Protein AF-A0AAX6FTD1-F1 (afdb_monomer_lite)

Sequence (86 aa):
MYCSIIKKNDIYPYQAAELEIEAYPLLDELTSKISTLNLERVRRSKSKLVALTRRVQKVRDEIEQLMDGDGDMAEMYLTEKKRRMM

InterPro domains:
  IPR039204 Magnesium transporter MRS2-like [PF22099] (25-83)
  IPR039204 Magnesium transporter MRS2-like [PTHR13890] (15-82)

Radius of gyration: 22.61 Å; chains: 1; bounding box: 43×22×72 Å

Organism: Iris pallida (NCBI:txid29817)

pLDDT: mean 80.19, std 17.71, range [39.97, 98.06]

Structure (mmCIF, N/CA/C/O backbone):
data_AF-A0AAX6FTD1-F1
#
_entry.id   AF-A0AAX6FTD1-F1
#
loop_
_atom_site.group_PDB
_atom_site.id
_atom_site.type_symbol
_atom_site.label_atom_id
_atom_site.label_alt_id
_atom_site.label_comp_id
_atom_site.label_asym_id
_atom_site.label_entity_id
_atom_site.label_seq_id
_atom_site.pdbx_PDB_ins_code
_atom_site.Cartn_x
_atom_site.Cartn_y
_atom_site.Cartn_z
_atom_site.occupancy
_atom_site.B_iso_or_equiv
_atom_site.auth_seq_id
_atom_site.auth_comp_id
_atom_site.auth_asym_id
_atom_site.auth_atom_id
_atom_site.pdbx_PDB_model_num
ATOM 1 N N . MET A 1 1 ? 8.012 6.222 -26.574 1.00 56.72 1 MET A N 1
ATOM 2 C CA . MET A 1 1 ? 7.980 5.038 -25.685 1.00 56.72 1 MET A CA 1
ATOM 3 C C . MET A 1 1 ? 8.843 5.245 -24.438 1.00 56.72 1 MET A C 1
ATOM 5 O O . MET A 1 1 ? 8.278 5.282 -23.355 1.00 56.72 1 MET A O 1
ATOM 9 N N . TYR A 1 2 ? 10.147 5.528 -24.569 1.00 43.59 2 TYR A N 1
ATOM 10 C CA . TYR A 1 2 ? 11.052 5.796 -23.430 1.00 43.59 2 TYR A CA 1
ATOM 11 C C . TYR A 1 2 ? 10.579 6.890 -22.450 1.00 43.59 2 TYR A C 1
ATOM 13 O O . TYR A 1 2 ? 10.558 6.669 -21.244 1.00 43.59 2 TYR A O 1
ATOM 21 N N . CYS A 1 3 ? 10.107 8.042 -22.943 1.00 39.97 3 CYS A N 1
ATOM 22 C CA . CYS A 1 3 ? 9.628 9.134 -22.077 1.00 39.97 3 CYS A CA 1
ATOM 23 C C . CYS A 1 3 ? 8.378 8.756 -21.246 1.00 39.97 3 CYS A C 1
ATOM 25 O O . CYS A 1 3 ? 8.200 9.233 -20.129 1.00 39.97 3 CYS A O 1
ATOM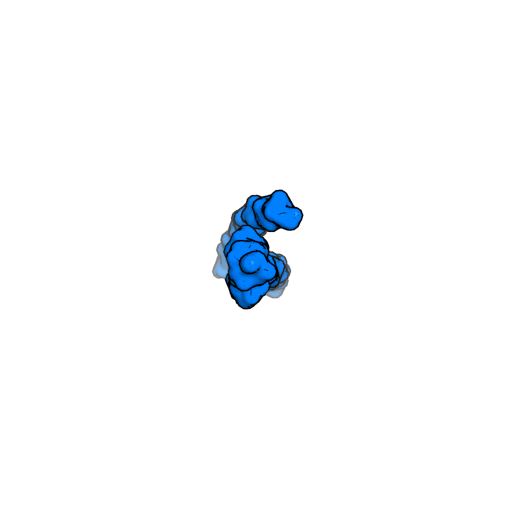 27 N N . SER A 1 4 ? 7.526 7.856 -21.754 1.00 52.09 4 SER A N 1
ATOM 28 C CA . SER A 1 4 ? 6.340 7.370 -21.032 1.00 52.09 4 SER A CA 1
ATOM 29 C C . SER A 1 4 ? 6.694 6.372 -19.926 1.00 52.09 4 SER A C 1
ATOM 31 O O . SER A 1 4 ? 5.996 6.323 -18.917 1.00 52.09 4 SER A O 1
ATOM 33 N N . ILE A 1 5 ? 7.768 5.596 -20.107 1.00 60.00 5 ILE A N 1
ATOM 34 C CA . ILE A 1 5 ? 8.284 4.656 -19.101 1.00 60.00 5 ILE A CA 1
ATOM 35 C C . ILE A 1 5 ? 8.906 5.433 -17.936 1.00 60.00 5 ILE A C 1
ATOM 37 O O . ILE A 1 5 ? 8.552 5.176 -16.790 1.00 60.00 5 ILE A O 1
ATOM 41 N N . ILE A 1 6 ? 9.729 6.448 -18.225 1.00 59.03 6 ILE A N 1
ATOM 42 C CA . ILE A 1 6 ? 10.341 7.314 -17.200 1.00 59.03 6 ILE A CA 1
ATOM 43 C C . ILE A 1 6 ? 9.259 8.016 -16.368 1.00 59.03 6 ILE A C 1
ATOM 45 O O . ILE A 1 6 ? 9.239 7.880 -15.151 1.00 59.03 6 ILE A O 1
ATOM 49 N N . LYS A 1 7 ? 8.266 8.638 -17.021 1.00 58.66 7 LYS A N 1
ATOM 50 C CA . LYS A 1 7 ? 7.148 9.279 -16.307 1.00 58.66 7 LYS A CA 1
ATOM 51 C C . LYS A 1 7 ? 6.362 8.315 -15.417 1.00 58.66 7 LYS A C 1
ATOM 53 O O . LYS A 1 7 ? 5.901 8.714 -14.355 1.00 58.66 7 LYS A O 1
ATOM 58 N N . LYS A 1 8 ? 6.164 7.063 -15.843 1.00 59.88 8 LYS A N 1
ATOM 59 C CA . LYS A 1 8 ? 5.510 6.047 -15.006 1.00 59.88 8 LYS A CA 1
ATOM 60 C C . LYS A 1 8 ? 6.396 5.663 -13.814 1.00 59.88 8 LYS A C 1
ATOM 6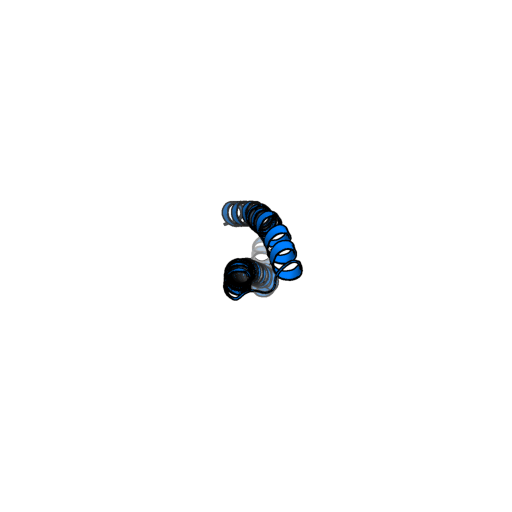2 O O . LYS A 1 8 ? 5.863 5.547 -12.716 1.00 59.88 8 LYS A O 1
ATOM 67 N N . ASN A 1 9 ? 7.707 5.520 -14.014 1.00 60.22 9 ASN A N 1
ATOM 68 C CA . ASN A 1 9 ? 8.670 5.222 -12.948 1.00 60.22 9 ASN A CA 1
ATOM 69 C C . ASN A 1 9 ? 8.749 6.317 -11.879 1.00 60.22 9 ASN A C 1
ATOM 71 O O . ASN A 1 9 ? 8.892 5.976 -10.713 1.00 60.22 9 ASN A O 1
ATOM 75 N N . ASP A 1 10 ? 8.576 7.590 -12.232 1.00 63.31 10 ASP A N 1
ATOM 76 C CA . ASP A 1 10 ? 8.614 8.686 -11.250 1.00 63.31 10 ASP A CA 1
ATOM 77 C C . ASP A 1 10 ? 7.340 8.769 -10.382 1.00 63.31 10 ASP A C 1
ATOM 79 O O . ASP A 1 10 ? 7.367 9.284 -9.266 1.00 63.31 10 ASP A O 1
ATOM 83 N N . ILE A 1 11 ? 6.208 8.241 -10.865 1.00 68.88 11 ILE A N 1
ATOM 84 C CA . ILE A 1 11 ? 4.903 8.339 -10.184 1.00 68.88 11 ILE A CA 1
ATOM 85 C C . ILE A 1 11 ? 4.715 7.244 -9.125 1.00 68.88 11 ILE A C 1
ATOM 87 O O . ILE A 1 11 ? 4.112 7.491 -8.079 1.00 68.88 11 ILE A O 1
ATOM 91 N N . TYR A 1 12 ? 5.200 6.025 -9.375 1.00 71.25 12 TYR A N 1
ATOM 92 C CA . TYR A 1 12 ? 5.005 4.903 -8.448 1.00 71.25 12 TYR A CA 1
ATOM 93 C C . TYR A 1 12 ? 5.634 5.102 -7.055 1.00 71.25 12 TYR A C 1
ATOM 95 O O . TYR A 1 12 ? 4.954 4.777 -6.079 1.00 71.25 12 TYR A O 1
ATOM 103 N N . PRO A 1 13 ? 6.850 5.669 -6.916 1.00 77.56 13 PRO A N 1
ATOM 104 C CA . PRO A 1 13 ? 7.457 5.955 -5.616 1.00 77.56 13 PRO A CA 1
ATOM 105 C C . PRO A 1 13 ? 6.627 6.931 -4.780 1.00 77.56 13 PRO A C 1
ATOM 107 O O . PRO A 1 13 ? 6.446 6.720 -3.585 1.00 77.56 13 PRO A O 1
ATOM 110 N N . TYR A 1 14 ? 6.060 7.963 -5.413 1.00 85.19 14 TYR A N 1
ATOM 111 C CA . TYR A 1 14 ? 5.217 8.942 -4.728 1.00 85.19 14 TYR A CA 1
ATOM 112 C C . TYR A 1 14 ? 3.907 8.318 -4.230 1.00 85.19 14 TYR A C 1
ATOM 114 O O . TYR A 1 14 ? 3.550 8.465 -3.065 1.00 85.19 14 TYR A O 1
ATOM 122 N N . GLN A 1 15 ? 3.229 7.544 -5.086 1.00 88.38 15 GLN A N 1
ATOM 123 C CA . GLN A 1 15 ? 1.984 6.856 -4.717 1.00 88.38 15 GLN A CA 1
ATOM 124 C C . GLN A 1 15 ? 2.190 5.827 -3.595 1.00 88.38 15 GLN A C 1
ATOM 126 O O . GLN A 1 15 ? 1.297 5.630 -2.772 1.00 88.38 15 GLN A O 1
ATOM 131 N N . ALA A 1 16 ? 3.348 5.161 -3.558 1.00 89.94 16 ALA A N 1
ATOM 132 C CA . ALA A 1 16 ? 3.698 4.246 -2.477 1.00 89.94 16 ALA A CA 1
ATOM 133 C C . ALA A 1 16 ? 3.932 4.999 -1.157 1.00 89.94 16 ALA A C 1
ATOM 135 O O . ALA A 1 16 ? 3.360 4.619 -0.138 1.00 89.94 16 ALA A O 1
ATOM 136 N N . ALA A 1 17 ? 4.685 6.102 -1.192 1.00 92.62 17 ALA A N 1
ATOM 137 C CA . ALA A 1 17 ? 4.961 6.920 -0.013 1.00 92.62 17 ALA A CA 1
ATOM 138 C C . ALA A 1 17 ? 3.685 7.518 0.609 1.00 92.62 17 ALA A C 1
ATOM 140 O O . ALA A 1 17 ? 3.521 7.495 1.827 1.00 92.62 17 ALA A O 1
ATOM 141 N N . GLU A 1 18 ? 2.741 8.004 -0.205 1.00 93.38 18 GLU A N 1
ATOM 142 C CA . GLU A 1 18 ? 1.446 8.491 0.296 1.00 93.38 18 GLU A CA 1
ATOM 143 C C . GLU A 1 18 ? 0.651 7.391 1.013 1.00 93.38 18 GLU A C 1
ATOM 145 O O . GLU A 1 18 ? 0.071 7.628 2.075 1.00 93.38 18 GLU A O 1
ATOM 150 N N . LEU A 1 19 ? 0.643 6.174 0.456 1.00 94.12 19 LEU A N 1
ATOM 151 C CA . LEU A 1 19 ? -0.030 5.035 1.078 1.00 94.12 19 LEU A CA 1
ATOM 152 C C . LEU A 1 19 ? 0.629 4.623 2.392 1.00 94.12 19 LEU A C 1
ATOM 154 O O . LEU A 1 19 ? -0.085 4.249 3.316 1.00 94.12 19 LEU A O 1
ATOM 158 N N . GLU A 1 20 ? 1.954 4.695 2.496 1.00 93.12 20 GLU A N 1
ATOM 159 C CA . GLU A 1 20 ? 2.674 4.420 3.742 1.00 93.12 20 GLU A CA 1
ATOM 160 C C . GLU A 1 20 ? 2.301 5.423 4.837 1.00 93.12 20 GLU A C 1
ATOM 162 O O . GLU A 1 20 ? 1.936 5.016 5.942 1.00 93.12 20 GLU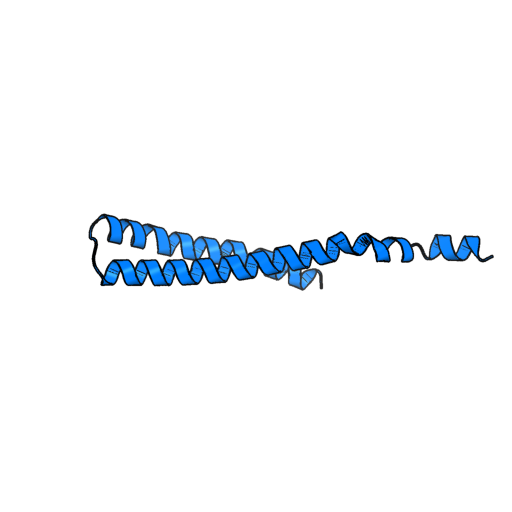 A O 1
ATOM 167 N N . ILE A 1 21 ? 2.298 6.721 4.513 1.00 95.38 21 ILE A N 1
ATOM 168 C CA . ILE A 1 21 ? 1.904 7.794 5.439 1.00 95.38 21 ILE A CA 1
ATOM 169 C C . ILE A 1 21 ? 0.459 7.603 5.931 1.00 95.38 21 ILE A C 1
ATOM 171 O O . ILE A 1 21 ? 0.178 7.842 7.103 1.00 95.38 21 ILE A O 1
ATOM 175 N N . GLU A 1 22 ? -0.461 7.148 5.070 1.00 94.06 22 GLU A N 1
ATOM 176 C CA . GLU A 1 22 ? -1.845 6.824 5.454 1.00 94.06 22 GLU A CA 1
ATOM 177 C C . GLU A 1 22 ? -1.933 5.524 6.276 1.00 94.06 22 GLU A C 1
ATOM 179 O O . GLU A 1 22 ? -2.722 5.430 7.217 1.00 94.06 22 GLU A O 1
ATOM 184 N N . ALA A 1 23 ? -1.162 4.495 5.919 1.00 95.06 23 ALA A N 1
ATOM 185 C CA . ALA A 1 23 ? -1.302 3.153 6.472 1.00 95.06 23 ALA A CA 1
ATOM 186 C C . ALA A 1 23 ? -0.785 3.029 7.908 1.00 95.06 23 ALA A C 1
ATOM 188 O O . ALA A 1 23 ? -1.452 2.377 8.712 1.00 95.06 23 ALA A O 1
ATOM 189 N N . TYR A 1 24 ? 0.354 3.644 8.248 1.00 96.31 24 TYR A N 1
ATOM 190 C CA . TYR A 1 24 ? 0.937 3.504 9.590 1.00 96.31 24 TYR A CA 1
ATOM 191 C C . TYR A 1 24 ? -0.012 3.982 10.706 1.00 96.31 24 TYR A C 1
ATOM 193 O O . TYR A 1 24 ? -0.322 3.174 11.583 1.00 96.31 24 TYR A O 1
ATOM 201 N N . PRO A 1 25 ? -0.613 5.189 10.638 1.00 97.00 25 PRO A N 1
ATOM 202 C CA . PRO A 1 25 ? -1.579 5.628 11.646 1.00 97.00 25 PRO A CA 1
ATOM 203 C C . PRO A 1 25 ? -2.823 4.735 11.734 1.00 97.00 25 PRO A C 1
ATOM 205 O O . PRO A 1 25 ? -3.360 4.527 12.818 1.00 97.00 25 PRO A O 1
ATOM 208 N N . LEU A 1 26 ? -3.298 4.189 10.606 1.00 96.88 26 LEU A N 1
ATOM 209 C CA . LEU A 1 26 ? -4.456 3.286 10.596 1.00 96.88 26 LEU A CA 1
ATOM 210 C C . LEU A 1 26 ? -4.155 1.950 11.286 1.00 96.88 26 LEU A C 1
ATOM 212 O O . LEU A 1 26 ? -5.033 1.384 11.940 1.00 96.88 26 LEU A O 1
ATOM 216 N N . LEU A 1 27 ? -2.935 1.433 11.128 1.00 97.06 27 LEU A N 1
ATOM 217 C CA . LEU A 1 27 ? -2.480 0.216 11.799 1.00 97.06 27 LEU A CA 1
ATOM 218 C C . LEU A 1 27 ? -2.284 0.450 13.297 1.00 97.06 27 LEU A C 1
ATOM 220 O O . LEU A 1 27 ? -2.701 -0.392 14.095 1.00 97.06 27 LEU A O 1
ATOM 224 N N . ASP A 1 28 ? -1.734 1.601 13.679 1.00 97.44 28 ASP A N 1
ATOM 225 C CA . ASP A 1 28 ? -1.606 2.003 15.081 1.00 97.44 28 ASP A CA 1
ATOM 226 C C . ASP A 1 28 ? -2.985 2.144 15.738 1.00 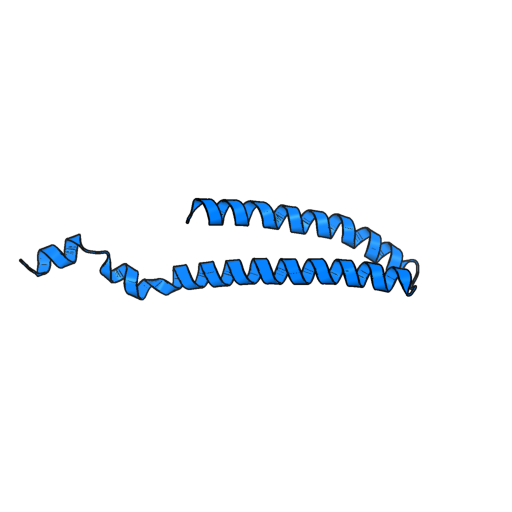97.44 28 ASP A C 1
ATOM 228 O O . ASP A 1 28 ? -3.227 1.607 16.820 1.00 97.44 28 ASP A O 1
ATOM 232 N N . GLU A 1 29 ? -3.935 2.789 15.055 1.00 96.75 29 GLU A N 1
ATOM 233 C CA . GLU A 1 29 ? -5.314 2.944 15.526 1.00 96.75 29 GLU A CA 1
ATOM 234 C C . GLU A 1 29 ? -6.023 1.586 15.672 1.00 96.75 29 GLU A C 1
ATOM 236 O O . GLU A 1 29 ? -6.717 1.348 16.665 1.00 96.75 29 GLU A O 1
ATOM 241 N N . LEU A 1 30 ? -5.829 0.664 14.722 1.00 97.12 30 LEU A N 1
ATOM 242 C CA . LEU A 1 30 ? -6.366 -0.695 14.808 1.00 97.12 30 LEU A CA 1
ATOM 243 C C . LEU A 1 30 ? -5.747 -1.488 15.969 1.00 97.12 30 LEU A C 1
ATOM 245 O O . LEU A 1 30 ? -6.466 -2.213 16.656 1.00 97.12 30 LEU A O 1
ATOM 249 N N . THR A 1 31 ? -4.439 -1.343 16.189 1.00 96.50 31 THR A N 1
ATOM 250 C CA . THR A 1 31 ? -3.703 -2.028 17.265 1.00 96.50 31 THR A CA 1
ATOM 251 C C . THR A 1 31 ? -4.104 -1.490 18.638 1.00 96.50 31 THR A C 1
ATOM 253 O O . THR A 1 31 ? -4.261 -2.261 19.580 1.00 96.50 31 THR A O 1
ATOM 256 N N . SER A 1 32 ? -4.346 -0.181 18.740 1.00 97.62 32 SER A N 1
ATOM 257 C CA . SER A 1 32 ? -4.871 0.476 19.941 1.00 97.62 32 SER A CA 1
ATOM 258 C C . SER A 1 32 ? -6.324 0.078 20.229 1.00 97.62 32 SER A C 1
ATOM 260 O O . SER A 1 32 ? -6.705 -0.139 21.381 1.00 97.62 32 SER A O 1
ATOM 262 N N . LYS A 1 33 ? -7.152 -0.064 19.184 1.00 96.94 33 LYS A N 1
ATOM 263 C CA . LYS A 1 33 ? -8.551 -0.479 19.313 1.00 96.94 33 LYS A CA 1
ATOM 264 C C . LYS A 1 33 ? -9.025 -1.294 18.117 1.00 96.94 33 LYS A C 1
ATOM 266 O O . LYS A 1 33 ? -9.364 -0.760 17.055 1.00 96.94 33 LYS A O 1
ATOM 271 N N . ILE A 1 34 ? -9.209 -2.588 18.355 1.00 97.06 34 ILE A N 1
ATOM 272 C CA . ILE A 1 34 ? -9.853 -3.476 17.391 1.00 97.06 34 ILE A CA 1
ATOM 273 C C . ILE A 1 34 ? -11.340 -3.120 17.308 1.00 97.06 34 ILE A C 1
ATOM 275 O O . ILE A 1 34 ? -12.095 -3.254 18.270 1.00 97.06 34 ILE A O 1
ATOM 279 N N . SER A 1 35 ? -11.765 -2.643 16.141 1.00 97.31 35 SER A N 1
ATOM 280 C CA . SER A 1 35 ? -13.162 -2.340 15.835 1.00 97.31 35 SER A CA 1
ATOM 281 C C . SER A 1 35 ? -13.458 -2.642 14.370 1.00 97.31 35 SER A C 1
ATOM 283 O O . SER A 1 35 ? -12.559 -2.621 13.527 1.00 97.31 35 SER A O 1
ATOM 285 N N . THR A 1 36 ? -14.724 -2.902 14.044 1.00 98.00 36 THR A N 1
ATOM 286 C CA . THR A 1 36 ? -15.161 -3.128 12.656 1.00 98.00 36 THR A CA 1
ATOM 287 C C . THR A 1 36 ? -14.862 -1.925 11.759 1.00 98.00 36 THR A C 1
ATOM 289 O O . THR A 1 36 ? -14.464 -2.103 10.610 1.00 98.00 36 THR A O 1
ATOM 292 N N . LEU A 1 37 ? -14.970 -0.706 12.299 1.00 97.31 37 LEU A N 1
ATOM 293 C CA . LEU A 1 37 ? -14.598 0.529 11.610 1.00 97.31 37 LEU A CA 1
ATOM 294 C C . LEU A 1 37 ? -13.103 0.561 11.258 1.00 97.31 37 LEU A C 1
ATOM 296 O O . LEU A 1 37 ? -12.752 0.816 10.106 1.00 97.31 37 LEU A O 1
ATOM 300 N N . ASN A 1 38 ? -12.226 0.272 12.222 1.00 96.62 38 ASN A N 1
ATOM 301 C CA . ASN A 1 38 ? -10.775 0.311 12.009 1.00 96.62 38 ASN A CA 1
ATOM 302 C C . ASN A 1 38 ? -10.319 -0.800 11.059 1.00 96.62 38 ASN A C 1
ATOM 304 O O . ASN A 1 38 ? -9.515 -0.555 10.159 1.00 96.62 38 ASN A O 1
ATOM 308 N N . LEU A 1 39 ? -10.906 -1.994 11.183 1.00 98.00 39 LEU A N 1
ATOM 309 C CA . LEU A 1 39 ? -10.679 -3.098 10.252 1.00 98.00 39 LEU A CA 1
ATOM 310 C C . LEU A 1 39 ? -11.070 -2.724 8.818 1.00 98.00 39 LEU A C 1
ATOM 312 O O . LEU A 1 39 ? -10.316 -3.000 7.886 1.00 98.00 39 LEU A O 1
ATOM 316 N N . GLU A 1 40 ? -12.211 -2.061 8.624 1.00 98.06 40 GLU A N 1
ATOM 317 C CA . GLU A 1 40 ? -12.655 -1.633 7.297 1.00 98.06 40 GLU A CA 1
ATOM 318 C C . GLU A 1 40 ? -11.745 -0.544 6.707 1.00 98.06 40 GLU A C 1
ATOM 320 O O . GLU A 1 40 ? -11.415 -0.595 5.519 1.00 98.06 40 GLU A O 1
ATOM 325 N N . ARG A 1 41 ? -11.272 0.410 7.521 1.00 97.12 41 ARG A N 1
ATOM 326 C CA . ARG A 1 41 ? -10.311 1.437 7.078 1.00 97.12 41 ARG A CA 1
ATOM 327 C C . ARG A 1 41 ? -8.986 0.809 6.634 1.00 97.12 41 ARG A C 1
ATOM 329 O O . ARG A 1 41 ? -8.525 1.090 5.527 1.00 97.12 41 ARG A O 1
ATOM 336 N N . VAL A 1 42 ? -8.432 -0.114 7.424 1.00 97.38 42 VAL A N 1
ATOM 337 C CA . VAL A 1 42 ? -7.215 -0.864 7.062 1.00 97.38 42 VAL A CA 1
ATOM 338 C C . VAL A 1 42 ? -7.440 -1.726 5.815 1.00 97.38 42 VAL A C 1
ATOM 340 O O . VAL A 1 42 ? -6.595 -1.746 4.921 1.00 97.38 42 VAL A O 1
ATOM 343 N N . ARG A 1 43 ? -8.599 -2.385 5.676 1.00 97.75 43 ARG A N 1
ATOM 344 C CA . ARG A 1 43 ? -8.941 -3.183 4.484 1.00 97.75 43 ARG A CA 1
ATOM 345 C C . ARG A 1 43 ? -8.981 -2.335 3.211 1.00 97.75 43 ARG A C 1
ATOM 347 O O . ARG A 1 43 ? -8.505 -2.778 2.161 1.00 97.75 43 ARG A O 1
ATOM 354 N N . ARG A 1 44 ? -9.528 -1.118 3.283 1.00 97.38 44 ARG A N 1
ATOM 355 C CA . ARG A 1 44 ? -9.545 -0.170 2.156 1.00 97.38 44 ARG A CA 1
ATOM 356 C C . ARG A 1 44 ? -8.138 0.277 1.783 1.00 97.38 44 ARG A C 1
ATOM 358 O O . ARG A 1 44 ? -7.796 0.207 0.605 1.00 97.38 44 ARG A O 1
ATOM 365 N N . SER A 1 45 ? -7.316 0.650 2.766 1.00 96.56 45 SER A N 1
ATOM 366 C CA . SER A 1 45 ? -5.907 0.998 2.536 1.00 96.56 45 SER A CA 1
ATOM 367 C C . SER A 1 45 ? -5.137 -0.168 1.892 1.00 96.56 45 SER A C 1
ATOM 369 O O . SER A 1 45 ? -4.546 -0.014 0.822 1.00 96.56 45 SER A O 1
ATOM 371 N N . LYS A 1 46 ? -5.289 -1.393 2.417 1.00 96.88 46 LYS A N 1
ATOM 372 C CA . LYS A 1 46 ? -4.729 -2.618 1.817 1.00 96.88 46 LYS A CA 1
ATOM 373 C C . LYS A 1 46 ? -5.189 -2.834 0.371 1.00 96.88 46 LYS A C 1
ATOM 375 O O . LYS A 1 46 ? -4.401 -3.265 -0.466 1.00 96.88 46 LYS A O 1
ATOM 380 N N . SER A 1 47 ? -6.449 -2.537 0.054 1.00 97.81 47 SER A N 1
ATOM 381 C CA . SER A 1 47 ? -6.973 -2.675 -1.313 1.00 97.81 47 SER A CA 1
ATOM 382 C C . SER A 1 47 ? -6.301 -1.699 -2.286 1.00 97.81 47 SER A C 1
ATOM 384 O O . SER A 1 47 ? -5.966 -2.096 -3.403 1.00 97.81 47 SER A O 1
ATOM 386 N N . LYS A 1 48 ? -6.045 -0.452 -1.856 1.00 96.50 48 LYS A N 1
ATOM 387 C CA . LYS A 1 48 ? -5.272 0.529 -2.639 1.00 96.50 48 LYS A CA 1
ATOM 388 C C . LYS A 1 48 ? -3.845 0.032 -2.888 1.00 96.50 48 LYS A C 1
ATOM 390 O O . LYS A 1 48 ? -3.391 0.056 -4.031 1.00 96.50 48 LYS A O 1
ATOM 395 N N . LEU A 1 49 ? -3.180 -0.485 -1.849 1.00 95.56 49 LEU A N 1
ATOM 396 C CA . LEU A 1 49 ? -1.835 -1.055 -1.958 1.00 95.56 49 LEU A CA 1
ATOM 397 C C . LEU A 1 49 ? -1.790 -2.201 -2.977 1.00 95.56 49 LEU A C 1
ATOM 399 O O . LEU A 1 49 ? -0.980 -2.170 -3.895 1.00 95.56 49 LEU A O 1
ATOM 403 N N . VAL A 1 50 ? -2.710 -3.167 -2.889 1.00 96.88 50 VAL A N 1
ATOM 404 C CA . VAL A 1 50 ? -2.780 -4.291 -3.841 1.00 96.88 50 VAL A CA 1
ATOM 405 C C . VAL A 1 50 ? -2.970 -3.807 -5.282 1.00 96.88 50 VAL A C 1
ATOM 407 O O . VAL A 1 50 ? -2.355 -4.350 -6.202 1.00 96.88 50 VAL A O 1
ATOM 410 N N . ALA A 1 51 ? -3.803 -2.787 -5.505 1.00 95.50 51 ALA A N 1
ATOM 411 C CA . ALA A 1 51 ? -3.994 -2.214 -6.835 1.00 95.50 51 ALA A CA 1
ATOM 412 C C . ALA A 1 51 ? -2.712 -1.552 -7.368 1.00 95.50 51 ALA A C 1
ATOM 414 O O . ALA A 1 51 ? -2.376 -1.726 -8.542 1.00 95.50 51 ALA A O 1
ATOM 415 N N . LEU A 1 52 ? -1.976 -0.835 -6.512 1.00 93.75 52 LEU A N 1
ATOM 416 C CA . LEU A 1 52 ? -0.684 -0.245 -6.860 1.00 93.75 52 LEU A CA 1
ATOM 417 C C . LEU A 1 52 ? 0.351 -1.326 -7.195 1.00 93.75 52 LEU A C 1
ATOM 419 O O . LEU A 1 52 ? 0.953 -1.271 -8.266 1.00 93.75 52 LEU A O 1
ATOM 423 N N . THR A 1 53 ? 0.488 -2.351 -6.349 1.00 91.00 53 THR A N 1
ATOM 424 C CA . THR A 1 53 ? 1.409 -3.477 -6.572 1.00 91.00 53 THR A CA 1
ATOM 425 C C . THR A 1 53 ? 1.131 -4.171 -7.902 1.00 91.00 53 THR A C 1
ATOM 427 O O . THR A 1 53 ? 2.061 -4.444 -8.652 1.00 91.00 53 THR A O 1
ATOM 430 N N . ARG A 1 54 ? -0.142 -4.393 -8.259 1.00 94.38 54 ARG A N 1
ATOM 431 C CA . ARG A 1 54 ? -0.514 -4.975 -9.563 1.00 94.38 54 ARG A CA 1
ATOM 432 C C . ARG A 1 54 ? -0.082 -4.107 -10.744 1.00 94.38 54 ARG A C 1
ATOM 434 O O . ARG A 1 54 ? 0.359 -4.636 -11.759 1.00 94.38 54 ARG A O 1
ATOM 441 N N . ARG A 1 55 ? -0.210 -2.781 -10.635 1.00 93.44 55 ARG A N 1
ATOM 442 C CA . ARG A 1 55 ? 0.216 -1.850 -11.694 1.00 93.44 55 ARG A CA 1
ATOM 443 C C . ARG A 1 55 ? 1.735 -1.8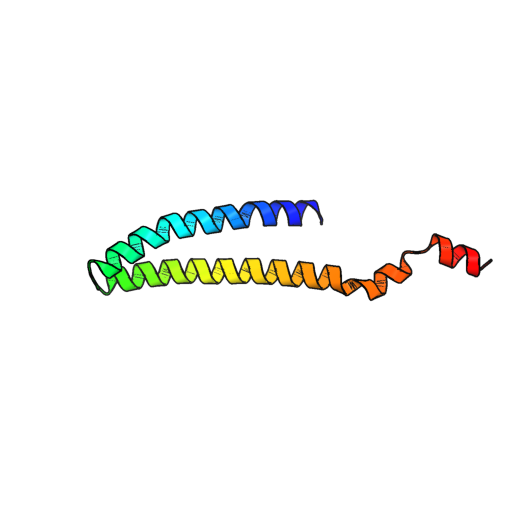42 -11.861 1.00 93.44 55 ARG A C 1
ATOM 445 O O . ARG A 1 55 ? 2.200 -1.864 -12.994 1.00 93.44 55 ARG A O 1
ATOM 452 N N . VAL A 1 56 ? 2.484 -1.842 -10.758 1.00 89.62 56 VAL A N 1
ATOM 453 C CA . VAL A 1 56 ? 3.954 -1.936 -10.772 1.00 89.62 56 VAL A CA 1
ATOM 454 C C . VAL A 1 56 ? 4.401 -3.265 -11.374 1.00 89.62 56 VAL A C 1
ATOM 456 O O . VAL A 1 56 ? 5.255 -3.274 -12.251 1.00 89.62 56 VAL A O 1
ATOM 459 N N . GLN A 1 57 ? 3.769 -4.368 -10.969 1.00 88.75 57 GLN A N 1
ATOM 460 C CA . GLN A 1 57 ? 4.038 -5.702 -11.501 1.00 88.75 57 GLN A CA 1
ATOM 461 C C . GLN A 1 57 ? 3.852 -5.746 -13.021 1.00 88.75 57 GLN A C 1
ATOM 463 O O . GLN A 1 57 ? 4.758 -6.158 -13.729 1.00 88.75 57 GLN A O 1
ATOM 468 N N . LYS A 1 58 ? 2.739 -5.207 -13.532 1.00 88.88 58 LYS A N 1
ATOM 469 C CA . LYS A 1 58 ? 2.504 -5.117 -14.977 1.00 88.88 58 LYS A CA 1
ATOM 470 C C . LYS A 1 58 ? 3.578 -4.304 -15.704 1.00 88.88 58 LYS A C 1
ATOM 472 O O . LYS A 1 58 ? 3.982 -4.677 -16.795 1.00 88.88 58 LYS A O 1
ATOM 477 N N . VAL A 1 59 ? 4.034 -3.192 -15.123 1.00 87.81 59 VAL A N 1
ATOM 478 C CA . VAL A 1 59 ? 5.126 -2.400 -15.713 1.00 87.81 59 VAL A CA 1
ATOM 479 C C . VAL A 1 59 ? 6.434 -3.187 -15.713 1.00 87.81 59 VAL A C 1
ATOM 481 O O . VAL A 1 59 ? 7.163 -3.117 -16.695 1.00 87.81 59 VAL A O 1
ATOM 484 N N . ARG A 1 60 ? 6.716 -3.953 -14.653 1.00 86.75 60 ARG A N 1
ATOM 485 C CA . ARG A 1 60 ? 7.873 -4.851 -14.607 1.00 86.75 60 ARG A CA 1
ATOM 486 C C . ARG A 1 60 ? 7.795 -5.905 -15.710 1.00 86.75 60 ARG A C 1
ATOM 488 O O . ARG A 1 60 ? 8.746 -6.025 -16.466 1.00 86.75 60 ARG A O 1
ATOM 495 N N . ASP A 1 61 ? 6.652 -6.575 -15.849 1.00 87.00 61 ASP A N 1
ATOM 496 C CA . ASP A 1 61 ? 6.432 -7.603 -16.874 1.00 87.00 61 ASP A CA 1
ATOM 497 C C . ASP A 1 61 ? 6.554 -7.019 -18.294 1.00 87.00 61 ASP A C 1
ATOM 499 O O . ASP A 1 61 ? 7.154 -7.634 -19.167 1.00 87.00 61 ASP A O 1
ATOM 503 N N . GLU A 1 62 ? 6.026 -5.811 -18.537 1.00 85.94 62 GLU A N 1
ATOM 504 C CA . GLU A 1 62 ? 6.184 -5.099 -19.818 1.00 85.94 62 GLU A CA 1
ATOM 505 C C . GLU A 1 62 ? 7.658 -4.763 -20.109 1.00 85.94 62 GLU A C 1
ATOM 507 O O . GLU A 1 62 ? 8.085 -4.831 -21.260 1.00 85.94 62 GLU A O 1
ATOM 512 N N . ILE A 1 63 ? 8.443 -4.395 -19.089 1.00 82.25 63 ILE A N 1
ATOM 513 C CA . ILE A 1 63 ? 9.882 -4.130 -19.234 1.00 82.25 63 ILE A CA 1
ATOM 514 C C . ILE A 1 63 ? 10.644 -5.432 -19.505 1.00 82.25 63 ILE A C 1
ATOM 516 O O . ILE A 1 63 ? 11.449 -5.458 -20.430 1.00 82.25 63 ILE A O 1
ATOM 520 N N . GLU A 1 64 ? 10.368 -6.500 -18.753 1.00 81.25 64 GLU A N 1
ATOM 521 C CA . GLU A 1 64 ? 10.955 -7.83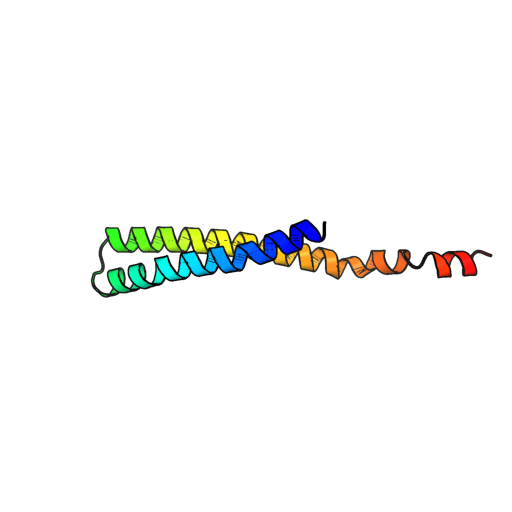3 -18.958 1.00 81.25 64 GLU A CA 1
ATOM 522 C C . GLU A 1 64 ? 10.665 -8.341 -20.380 1.00 81.25 64 GLU A C 1
ATOM 524 O O . GLU A 1 64 ? 11.592 -8.691 -21.098 1.00 81.25 64 GLU A O 1
ATOM 529 N N . GLN A 1 65 ? 9.421 -8.241 -20.861 1.00 80.94 65 GLN A N 1
ATOM 530 C CA . GLN A 1 65 ? 9.062 -8.622 -22.235 1.00 80.94 65 GLN A CA 1
ATOM 531 C C . GLN A 1 65 ? 9.814 -7.829 -23.312 1.00 80.94 65 GLN A C 1
ATOM 533 O O . GLN A 1 65 ? 10.145 -8.378 -24.360 1.00 80.94 65 GLN A O 1
ATOM 538 N N . LEU A 1 66 ? 10.073 -6.538 -23.085 1.00 75.88 66 LEU A N 1
ATOM 539 C CA . LEU A 1 66 ? 10.866 -5.722 -24.010 1.00 75.88 66 LEU A CA 1
ATOM 540 C C . LEU A 1 66 ? 12.360 -6.077 -23.969 1.00 75.88 66 LEU A C 1
ATOM 542 O O . LEU A 1 66 ? 13.046 -5.861 -24.965 1.00 75.88 66 LEU A O 1
ATOM 546 N N . MET A 1 67 ? 12.855 -6.590 -22.841 1.00 71.50 67 MET A N 1
ATOM 547 C CA . MET A 1 67 ? 14.240 -7.036 -22.666 1.00 71.50 67 MET A CA 1
ATOM 548 C C . MET A 1 67 ? 14.466 -8.463 -23.188 1.00 71.50 67 MET A C 1
ATOM 550 O O . MET A 1 67 ? 15.521 -8.737 -23.741 1.00 71.50 67 MET A O 1
ATOM 554 N N . ASP A 1 68 ? 13.468 -9.345 -23.103 1.00 65.50 68 ASP A N 1
ATOM 555 C CA . ASP A 1 68 ? 13.521 -10.714 -23.642 1.00 65.50 68 ASP A CA 1
ATOM 556 C C . ASP A 1 68 ? 13.375 -10.762 -25.181 1.00 65.50 68 ASP A C 1
ATOM 558 O O . ASP A 1 68 ? 13.578 -11.804 -25.808 1.00 65.50 68 ASP A O 1
ATOM 562 N N . GLY A 1 69 ? 13.063 -9.626 -25.816 1.00 59.59 69 GLY A N 1
ATOM 563 C CA . GLY A 1 69 ? 12.995 -9.431 -27.271 1.00 59.59 69 GLY A CA 1
ATOM 564 C C . GLY A 1 69 ? 14.349 -9.422 -28.001 1.00 59.59 69 GLY A C 1
ATOM 565 O O . GLY A 1 69 ? 14.440 -8.917 -29.121 1.00 59.59 69 GLY A O 1
ATOM 566 N N . ASP A 1 70 ? 15.407 -9.978 -27.410 1.00 55.34 70 ASP A N 1
ATOM 567 C CA . ASP A 1 70 ? 16.746 -10.072 -28.012 1.00 55.34 70 ASP A CA 1
ATOM 568 C C . ASP A 1 70 ? 16.798 -10.970 -29.268 1.00 55.34 70 ASP A C 1
ATOM 570 O O . ASP A 1 70 ? 17.741 -10.881 -30.060 1.00 55.34 70 ASP A O 1
ATOM 574 N N . GLY A 1 71 ? 15.765 -11.787 -29.510 1.00 55.56 71 GLY A N 1
ATOM 575 C CA . GLY A 1 71 ? 15.613 -12.562 -30.750 1.00 55.56 71 GLY A CA 1
ATOM 576 C C . GLY A 1 71 ? 15.502 -11.692 -32.010 1.00 55.56 71 GLY A C 1
ATOM 577 O O . GLY A 1 71 ? 16.056 -12.050 -33.049 1.00 55.56 71 GLY A O 1
ATOM 578 N N . ASP A 1 72 ? 14.891 -10.509 -31.893 1.00 56.75 72 ASP A N 1
ATOM 579 C CA . ASP A 1 72 ? 14.722 -9.559 -33.001 1.00 56.75 72 ASP A CA 1
ATOM 580 C C . ASP A 1 72 ? 15.839 -8.494 -33.019 1.00 56.75 72 ASP A C 1
ATOM 582 O O . ASP A 1 72 ? 16.074 -7.824 -34.029 1.00 56.75 72 ASP A O 1
ATOM 586 N N . MET A 1 73 ? 16.586 -8.343 -31.916 1.00 63.84 73 MET A N 1
ATOM 587 C CA . MET A 1 73 ? 17.695 -7.386 -31.807 1.00 63.84 73 MET A CA 1
ATOM 588 C C . MET A 1 73 ? 18.930 -7.820 -32.613 1.00 63.84 73 MET A C 1
ATOM 590 O O . MET A 1 73 ? 19.648 -6.974 -33.153 1.00 63.84 73 MET A O 1
ATOM 594 N N . ALA A 1 74 ? 19.125 -9.128 -32.805 1.00 55.34 74 ALA A N 1
ATOM 595 C CA . ALA A 1 74 ? 20.133 -9.664 -33.721 1.00 55.34 74 ALA A CA 1
ATOM 596 C C . ALA A 1 74 ? 19.850 -9.314 -35.199 1.00 55.34 74 ALA A C 1
ATOM 598 O O . ALA A 1 74 ? 20.782 -9.226 -36.005 1.00 55.34 74 ALA A O 1
ATOM 599 N N . GLU A 1 75 ? 18.589 -9.063 -35.572 1.00 55.22 75 GLU A N 1
ATOM 600 C CA . GLU A 1 75 ? 18.207 -8.747 -36.952 1.00 55.22 75 GLU A CA 1
ATOM 601 C C . GLU A 1 75 ? 18.435 -7.266 -37.325 1.00 55.22 75 GLU A C 1
ATOM 603 O O . GLU A 1 75 ? 18.549 -6.925 -38.506 1.00 55.22 75 GLU A O 1
ATOM 608 N N . MET A 1 76 ? 18.626 -6.391 -36.329 1.00 57.47 76 MET A N 1
ATOM 609 C CA . MET A 1 76 ? 18.933 -4.965 -36.515 1.00 57.47 76 MET A CA 1
ATOM 610 C C . MET A 1 76 ? 20.412 -4.664 -36.818 1.00 57.47 76 MET A C 1
ATOM 612 O O . MET A 1 76 ? 20.748 -3.519 -37.132 1.00 57.47 76 MET A O 1
ATOM 616 N N . TYR A 1 77 ? 21.299 -5.670 -36.853 1.00 56.47 77 TYR A N 1
ATOM 617 C CA . TYR A 1 77 ? 22.650 -5.546 -37.429 1.00 56.47 77 TYR A CA 1
ATOM 618 C C . TYR A 1 77 ? 22.604 -5.495 -38.973 1.00 56.47 77 TYR A C 1
ATOM 620 O O . TYR A 1 77 ? 23.253 -6.265 -39.688 1.00 56.47 77 TYR A O 1
ATOM 628 N N . LEU A 1 78 ? 21.835 -4.549 -39.518 1.00 62.69 78 LEU A N 1
ATOM 629 C CA . LEU A 1 78 ? 21.629 -4.352 -40.955 1.00 62.69 78 LEU A CA 1
ATOM 630 C C . LEU A 1 78 ? 22.941 -4.045 -41.698 1.00 62.69 78 LEU A C 1
ATOM 632 O O . LEU A 1 78 ? 23.112 -4.450 -42.849 1.00 62.69 78 LEU A O 1
ATOM 636 N N . THR A 1 79 ? 23.895 -3.383 -41.037 1.00 60.12 79 THR A N 1
ATOM 637 C CA . THR A 1 79 ? 25.208 -3.032 -41.606 1.00 60.12 79 THR A CA 1
ATOM 638 C C . THR A 1 79 ? 26.073 -4.263 -41.901 1.00 60.12 79 THR A C 1
ATOM 640 O O . THR A 1 79 ? 26.858 -4.255 -42.849 1.00 60.12 79 THR A O 1
ATOM 643 N N . GLU A 1 80 ? 25.906 -5.345 -41.136 1.00 59.59 80 GLU A N 1
ATOM 644 C CA . GLU A 1 80 ? 26.653 -6.594 -41.326 1.00 59.59 80 GLU A CA 1
ATOM 645 C C . GLU A 1 80 ? 25.935 -7.535 -42.305 1.00 59.59 80 GLU A C 1
ATOM 647 O O . GLU A 1 80 ? 26.563 -8.140 -43.176 1.00 59.59 80 GLU A O 1
ATOM 652 N N . LYS A 1 81 ? 24.594 -7.565 -42.254 1.00 58.59 81 LYS A N 1
ATOM 653 C CA . LYS A 1 81 ? 23.741 -8.314 -43.193 1.00 58.59 81 LYS A CA 1
ATOM 654 C C . LYS A 1 81 ? 23.922 -7.823 -44.641 1.00 58.59 81 LYS A C 1
ATOM 656 O O . LYS A 1 81 ? 23.967 -8.635 -45.560 1.00 58.59 81 LYS A O 1
ATOM 661 N N . LYS A 1 82 ? 24.114 -6.511 -44.849 1.00 58.66 82 LYS A N 1
ATOM 662 C CA . LYS A 1 82 ? 24.364 -5.910 -46.175 1.00 58.66 82 LYS A CA 1
ATOM 663 C C . LYS A 1 82 ? 25.761 -6.216 -46.737 1.00 58.66 82 LYS A C 1
ATOM 665 O O . LYS A 1 82 ? 25.899 -6.312 -47.948 1.00 58.66 82 LYS A O 1
ATOM 670 N N . ARG A 1 83 ? 26.774 -6.405 -45.880 1.00 58.59 83 ARG A N 1
ATOM 671 C CA . ARG A 1 83 ? 28.146 -6.767 -46.292 1.00 58.59 83 ARG A CA 1
ATOM 672 C C . ARG A 1 83 ? 28.322 -8.242 -46.649 1.00 58.59 83 ARG A C 1
ATOM 674 O O . ARG A 1 83 ? 29.237 -8.555 -47.390 1.00 58.59 83 ARG A O 1
ATOM 681 N N . ARG A 1 84 ? 27.469 -9.132 -46.134 1.00 58.47 84 ARG A N 1
ATOM 682 C CA . ARG A 1 84 ? 27.475 -10.567 -46.483 1.00 58.47 84 ARG A CA 1
ATOM 683 C C . ARG A 1 84 ? 26.636 -10.915 -47.718 1.00 58.47 84 ARG A C 1
ATOM 685 O O . ARG A 1 84 ? 26.755 -12.023 -48.223 1.00 58.47 84 ARG A O 1
ATOM 692 N N . MET A 1 85 ? 25.757 -10.008 -48.150 1.00 61.53 85 MET A N 1
ATOM 693 C CA . MET A 1 85 ? 24.911 -10.162 -49.346 1.00 61.53 85 MET A CA 1
ATOM 694 C C . MET A 1 85 ? 25.471 -9.455 -50.595 1.00 61.53 85 MET A C 1
ATOM 696 O O . MET A 1 85 ? 24.809 -9.451 -51.631 1.00 61.53 85 MET A O 1
ATOM 700 N N . MET A 1 86 ? 26.656 -8.849 -50.496 1.00 48.53 86 MET A N 1
ATOM 701 C CA . MET A 1 86 ? 27.461 -8.358 -51.622 1.00 48.53 86 MET A CA 1
ATOM 702 C C . MET A 1 86 ? 28.684 -9.251 -51.780 1.00 48.53 86 MET A C 1
ATOM 704 O O . MET A 1 86 ? 29.099 -9.445 -52.941 1.00 48.53 86 MET A O 1
#

Secondary structure (DSSP, 8-state):
-HHHHHHHHHHHHHHHHHHHHHHHHHHHHHHH---HHHHHHHHHHHHHHHHHHHHHHHHHHHHHHHHSTHHHHGGG-HHHHHHH--

Foldseek 3Di:
DVVVLVVVVVVLVVLVVVLVVQQPVLVVVCVVPPDPVSVVSNVVSVVSVVVSVVVVVVSVVVVVVVVVPVVCVVVVVVVVVVVVVD